Protein AF-A0A5N6NUB0-F1 (afdb_monomer_lite)

Radius of gyration: 28.86 Å; chains: 1; bounding box: 64×30×82 Å

Organism: NCBI:txid192012

pLDDT: mean 76.17, std 16.4, range [34.19, 95.56]

Sequence (113 aa):
MSIACTEIGTVNGELCEKASKTWSGYCGITKHCDSQCKSWEGAVHGACHFHDLKSMCFCYFNCSKAEKLAQDKLKAEELAKEKIEANKGIRIWLVLVALVLWYFTSGLNRFNI

Structure (mmCIF, N/CA/C/O backbone):
data_AF-A0A5N6NUB0-F1
#
_entry.id   AF-A0A5N6NUB0-F1
#
loop_
_atom_site.group_PDB
_atom_site.id
_atom_site.type_symbol
_atom_site.label_atom_id
_atom_site.label_alt_id
_atom_site.label_comp_id
_atom_site.label_asym_id
_atom_site.label_entity_id
_atom_site.label_seq_id
_atom_site.pdbx_PDB_ins_code
_atom_site.Cartn_x
_atom_site.Cartn_y
_atom_site.Cartn_z
_atom_site.occupancy
_atom_site.B_iso_or_equiv
_atom_site.auth_seq_id
_atom_site.auth_comp_id
_atom_site.auth_asym_id
_atom_site.auth_atom_id
_atom_site.pdbx_PDB_model_num
ATOM 1 N N . MET A 1 1 ? -6.205 21.412 2.096 1.00 38.19 1 MET A N 1
ATOM 2 C CA . MET A 1 1 ? -4.734 21.307 2.002 1.00 38.19 1 MET A CA 1
ATOM 3 C C . MET A 1 1 ? -4.430 20.004 1.272 1.00 38.19 1 MET A C 1
ATOM 5 O O . MET A 1 1 ? -4.384 18.965 1.915 1.00 38.19 1 MET A O 1
ATOM 9 N N . SER A 1 2 ? -4.354 20.029 -0.059 1.00 34.19 2 SER A N 1
ATOM 10 C CA . SER A 1 2 ? -4.131 18.822 -0.869 1.00 34.19 2 SER A CA 1
ATOM 11 C C . SER A 1 2 ? -2.665 18.769 -1.278 1.00 34.19 2 SER A C 1
ATOM 13 O O . SER A 1 2 ? -2.152 19.717 -1.870 1.00 34.19 2 SER A O 1
ATOM 15 N N . ILE A 1 3 ? -1.985 17.691 -0.891 1.00 45.03 3 ILE A N 1
ATOM 16 C CA . ILE A 1 3 ? -0.565 17.470 -1.156 1.00 45.03 3 ILE A CA 1
ATOM 17 C C . ILE A 1 3 ? -0.416 16.806 -2.529 1.00 45.03 3 ILE A C 1
ATOM 19 O O . ILE A 1 3 ? -0.822 15.666 -2.720 1.00 45.03 3 ILE A O 1
ATOM 23 N N . ALA A 1 4 ? 0.155 17.591 -3.444 1.00 45.59 4 ALA A N 1
ATOM 24 C CA . ALA A 1 4 ? 1.010 17.257 -4.583 1.00 45.59 4 ALA A CA 1
ATOM 25 C C . ALA A 1 4 ? 0.869 15.866 -5.236 1.00 45.59 4 ALA A C 1
ATOM 27 O O . ALA A 1 4 ? 1.481 14.893 -4.796 1.00 45.59 4 ALA A O 1
ATOM 28 N N . CYS A 1 5 ? 0.221 15.833 -6.402 1.00 47.66 5 CYS A N 1
ATOM 29 C CA . CYS A 1 5 ? 0.726 15.040 -7.520 1.00 47.66 5 CYS A CA 1
ATOM 30 C C . CYS A 1 5 ? 1.617 15.983 -8.331 1.00 47.66 5 CYS A C 1
ATOM 32 O O . CYS A 1 5 ? 1.115 16.920 -8.945 1.00 47.66 5 CYS A O 1
ATOM 34 N N . THR A 1 6 ? 2.938 15.818 -8.257 1.00 48.22 6 THR A N 1
ATOM 35 C CA . THR A 1 6 ? 3.830 16.510 -9.189 1.00 48.22 6 THR A CA 1
ATOM 36 C C . THR A 1 6 ? 3.443 16.081 -10.599 1.00 48.22 6 THR A C 1
ATOM 38 O O . THR A 1 6 ? 3.329 14.895 -10.898 1.00 48.22 6 THR A O 1
ATOM 41 N N . GLU A 1 7 ? 3.155 17.081 -11.415 1.00 55.84 7 GLU A N 1
ATOM 42 C CA . GLU A 1 7 ? 2.615 16.981 -12.757 1.00 55.84 7 GLU A CA 1
ATOM 43 C C . GLU A 1 7 ? 3.633 16.322 -13.698 1.00 55.84 7 GLU A C 1
ATOM 45 O O . GLU A 1 7 ? 4.583 16.971 -14.124 1.00 55.84 7 GLU A O 1
ATOM 50 N N . ILE A 1 8 ? 3.432 15.049 -14.050 1.00 50.16 8 ILE A N 1
ATOM 51 C CA . ILE A 1 8 ? 3.874 14.493 -15.337 1.00 50.16 8 ILE A CA 1
ATOM 52 C C . ILE A 1 8 ? 2.690 13.713 -15.908 1.00 50.16 8 ILE A C 1
ATOM 54 O O . ILE A 1 8 ? 2.443 12.551 -15.596 1.00 50.16 8 ILE A O 1
ATOM 58 N N . GLY A 1 9 ? 1.885 14.419 -16.699 1.00 53.09 9 GLY A N 1
ATOM 59 C CA . GLY A 1 9 ? 0.790 13.833 -17.452 1.00 53.09 9 GLY A CA 1
ATOM 60 C C . GLY A 1 9 ? 1.316 13.145 -18.705 1.00 53.09 9 GLY A C 1
ATOM 61 O O . GLY A 1 9 ? 1.772 13.809 -19.631 1.00 53.09 9 GLY A O 1
ATOM 62 N N . THR A 1 10 ? 1.161 11.826 -18.776 1.00 39.97 10 THR A N 1
ATOM 63 C CA . THR A 1 10 ? 1.187 11.088 -20.044 1.00 39.97 10 THR A CA 1
ATOM 64 C C . THR A 1 10 ? 0.018 10.109 -20.110 1.00 39.97 10 THR A C 1
ATOM 66 O O . THR A 1 10 ? 0.038 9.050 -19.501 1.00 39.97 10 THR A O 1
ATOM 69 N N . VAL A 1 11 ? -1.006 10.555 -20.846 1.00 48.06 11 VAL A N 1
ATOM 70 C CA . VAL A 1 11 ? -1.962 9.840 -21.715 1.00 48.06 11 VAL A CA 1
ATOM 71 C C . VAL A 1 11 ? -2.446 8.445 -21.258 1.00 48.06 11 VAL A C 1
ATOM 73 O O . VAL A 1 11 ? -1.703 7.475 -21.324 1.00 48.06 11 VAL A O 1
ATOM 76 N N . ASN A 1 12 ? -3.756 8.357 -20.968 1.00 44.59 12 ASN A N 1
ATOM 77 C CA . ASN A 1 12 ? -4.595 7.181 -20.637 1.00 44.59 12 ASN A CA 1
ATOM 78 C C . ASN A 1 12 ? -4.743 6.801 -19.154 1.00 44.59 12 ASN A C 1
ATOM 80 O O . ASN A 1 12 ? -4.221 5.786 -18.706 1.00 44.59 12 ASN A O 1
ATOM 84 N N . GLY A 1 13 ? -5.603 7.539 -18.440 1.00 49.97 13 GLY A N 1
ATOM 85 C CA . GLY A 1 13 ? -6.011 7.219 -17.068 1.00 49.97 13 GLY A CA 1
ATOM 86 C C . GLY A 1 13 ? -4.899 7.538 -16.075 1.00 49.97 13 GLY A C 1
ATOM 87 O O . GLY A 1 13 ? -3.746 7.216 -16.315 1.00 49.97 13 GLY A O 1
ATOM 88 N N . GLU A 1 14 ? -5.219 8.230 -14.985 1.00 63.09 14 GLU A N 1
ATOM 89 C CA . GLU A 1 14 ? -4.228 8.748 -14.033 1.00 63.09 14 GLU A CA 1
ATOM 90 C C . GLU A 1 14 ? -3.431 7.605 -13.379 1.00 63.09 14 GLU A C 1
ATOM 92 O O . GLU A 1 14 ? -3.807 7.045 -12.345 1.00 63.09 14 GLU A O 1
ATOM 97 N N . LEU A 1 15 ? -2.335 7.215 -14.024 1.00 67.12 15 LEU A N 1
ATOM 98 C CA . LEU A 1 15 ? -1.328 6.309 -13.507 1.00 67.12 15 LEU A CA 1
ATOM 99 C C . LEU A 1 15 ? -0.281 7.169 -12.803 1.00 67.12 15 LEU A C 1
ATOM 101 O O . LEU A 1 15 ? 0.467 7.909 -13.429 1.00 67.12 15 LEU A O 1
ATOM 105 N N . CYS A 1 16 ? -0.257 7.073 -11.481 1.00 73.12 16 CYS A N 1
ATOM 106 C CA . CYS A 1 16 ? 0.722 7.718 -10.626 1.00 73.12 16 CYS A CA 1
ATOM 107 C C . CYS A 1 16 ? 2.011 6.911 -10.715 1.00 73.12 16 CYS A C 1
ATOM 109 O O . CYS A 1 16 ? 2.043 5.752 -10.287 1.00 73.12 16 CYS A O 1
ATOM 111 N N . GLU A 1 17 ? 3.071 7.508 -11.244 1.00 75.25 17 GLU A N 1
ATOM 112 C CA . GLU A 1 17 ? 4.401 6.918 -11.188 1.00 75.25 17 GLU A CA 1
ATOM 113 C C . GLU A 1 17 ? 5.065 7.203 -9.840 1.00 75.25 17 GLU A C 1
ATOM 115 O O . GLU A 1 17 ? 4.927 8.274 -9.244 1.00 75.25 17 GLU A O 1
ATOM 120 N N . LYS A 1 18 ? 5.789 6.217 -9.326 1.00 77.38 18 LYS A N 1
ATOM 121 C CA . LYS A 1 18 ? 6.531 6.341 -8.079 1.00 77.38 18 LYS A CA 1
ATOM 122 C C . LYS A 1 18 ? 7.790 5.499 -8.174 1.00 77.38 18 LYS A C 1
ATOM 124 O O . LYS A 1 18 ? 7.724 4.317 -8.501 1.00 77.38 18 LYS A O 1
ATOM 129 N N . ALA A 1 19 ? 8.936 6.091 -7.855 1.00 78.19 19 ALA A N 1
ATOM 130 C CA . ALA A 1 19 ? 10.176 5.336 -7.740 1.00 78.19 19 ALA A CA 1
ATOM 131 C C . ALA A 1 19 ? 10.029 4.268 -6.644 1.00 78.19 19 ALA A C 1
ATOM 133 O O . ALA A 1 19 ? 9.602 4.574 -5.521 1.00 78.19 19 ALA A O 1
ATOM 134 N N . SER A 1 20 ? 10.372 3.023 -6.975 1.00 69.81 20 SER A N 1
ATOM 135 C CA . SER A 1 20 ? 10.345 1.928 -6.014 1.00 69.81 20 SER A CA 1
ATOM 136 C C . SER A 1 20 ? 11.361 2.204 -4.914 1.00 69.81 20 SER A C 1
ATOM 138 O O . SER A 1 20 ? 12.537 2.455 -5.179 1.00 69.81 20 SER A O 1
ATOM 140 N N . LYS A 1 21 ? 10.901 2.170 -3.661 1.00 72.88 21 LYS A N 1
ATOM 141 C CA . LYS A 1 21 ? 11.778 2.349 -2.490 1.00 72.88 21 LYS A CA 1
ATOM 142 C C . LYS A 1 21 ? 12.467 1.050 -2.082 1.00 72.88 21 LYS A C 1
ATOM 144 O O . LYS A 1 21 ? 13.446 1.086 -1.344 1.00 72.88 21 LYS A O 1
ATOM 149 N N . THR A 1 22 ? 11.922 -0.083 -2.512 1.00 75.56 22 THR A N 1
ATOM 150 C CA . THR A 1 22 ? 12.423 -1.421 -2.189 1.00 75.56 22 THR A CA 1
ATOM 151 C C . THR A 1 22 ? 13.444 -1.903 -3.214 1.00 75.56 22 THR A C 1
ATOM 153 O O . THR A 1 22 ? 14.315 -2.704 -2.872 1.00 75.56 22 THR A O 1
ATOM 156 N N . TRP A 1 23 ? 13.404 -1.376 -4.442 1.00 71.19 23 TRP A N 1
ATOM 157 C CA . TRP A 1 23 ? 14.379 -1.714 -5.469 1.00 71.19 23 TRP A CA 1
ATOM 158 C C . TRP A 1 23 ? 15.737 -1.056 -5.199 1.00 71.19 23 TRP A C 1
ATOM 160 O O . TRP A 1 23 ? 15.885 0.163 -5.266 1.00 71.19 23 TRP A O 1
ATOM 170 N N . SER A 1 24 ? 16.755 -1.873 -4.935 1.00 66.75 24 SER A N 1
ATOM 171 C CA . SER A 1 24 ? 18.138 -1.425 -4.750 1.00 66.75 24 SER A CA 1
ATOM 172 C C . SER A 1 24 ? 19.060 -2.126 -5.746 1.00 66.75 24 SER A C 1
ATOM 174 O O . SER A 1 24 ? 19.126 -3.352 -5.777 1.00 66.75 24 SER A O 1
ATOM 176 N N . GLY A 1 25 ? 19.790 -1.349 -6.550 1.00 71.50 25 GLY A N 1
ATOM 177 C CA . GLY A 1 25 ? 20.750 -1.857 -7.537 1.00 71.50 25 GLY A CA 1
ATOM 178 C C . GLY A 1 25 ? 20.261 -1.791 -8.986 1.00 71.50 25 GLY A C 1
ATOM 179 O O . GLY A 1 25 ? 19.277 -1.126 -9.302 1.00 71.50 25 GLY A O 1
ATOM 180 N N . TYR A 1 26 ? 20.989 -2.461 -9.884 1.00 75.88 26 TYR A N 1
ATOM 181 C CA . TYR A 1 26 ? 20.761 -2.383 -11.326 1.00 75.88 26 TYR A CA 1
ATOM 182 C C . TYR A 1 26 ? 19.444 -3.065 -11.734 1.00 75.88 26 TYR A C 1
ATOM 184 O O . TYR A 1 26 ? 19.288 -4.283 -11.654 1.00 75.88 26 TYR A O 1
ATOM 192 N N . CYS A 1 27 ? 18.493 -2.271 -12.216 1.00 76.69 27 CYS A N 1
ATOM 193 C CA . CYS A 1 27 ? 17.301 -2.727 -12.918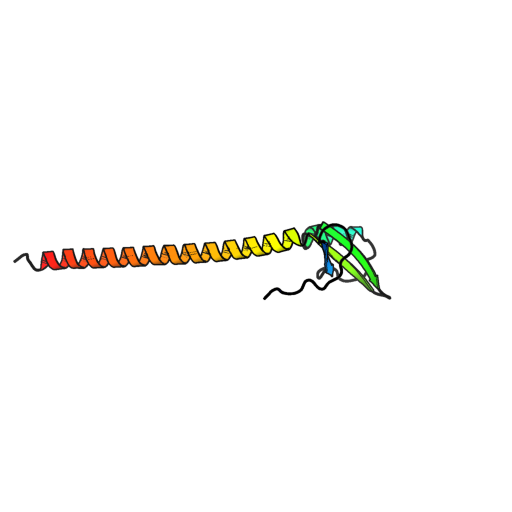 1.00 76.69 27 CYS A CA 1
ATOM 194 C C . CYS A 1 27 ? 17.681 -3.183 -14.337 1.00 76.69 27 CYS A C 1
ATOM 196 O O . CYS A 1 27 ? 17.718 -2.377 -15.256 1.00 76.69 27 CYS A O 1
ATOM 198 N N . GLY A 1 28 ? 18.028 -4.464 -14.505 1.00 68.69 28 GLY A N 1
ATOM 199 C CA . GLY A 1 28 ? 18.343 -5.061 -15.816 1.00 68.69 28 GLY A CA 1
ATOM 200 C C . GLY A 1 28 ? 17.191 -5.849 -16.443 1.00 68.69 28 GLY A C 1
ATOM 201 O O . GLY A 1 28 ? 17.199 -6.122 -17.639 1.00 68.69 28 GLY A O 1
ATOM 202 N N . ILE A 1 29 ? 16.191 -6.224 -15.639 1.00 77.50 29 ILE A N 1
ATOM 203 C CA . ILE A 1 29 ? 15.061 -7.052 -16.069 1.00 77.50 29 ILE A CA 1
ATOM 204 C C . ILE A 1 29 ? 13.763 -6.375 -15.637 1.00 77.50 29 ILE A C 1
ATOM 206 O O . ILE A 1 29 ? 13.354 -6.469 -14.478 1.00 77.50 29 ILE A O 1
ATOM 210 N N . THR A 1 30 ? 13.066 -5.759 -16.592 1.00 79.88 30 THR A N 1
ATOM 211 C CA . THR A 1 30 ? 11.786 -5.072 -16.356 1.00 79.88 30 THR A CA 1
ATOM 212 C C . THR A 1 30 ? 10.742 -5.973 -15.694 1.00 79.88 30 THR A C 1
ATOM 214 O O . THR A 1 30 ? 9.993 -5.519 -14.839 1.00 79.88 30 THR A O 1
ATOM 217 N N . LYS A 1 31 ? 10.737 -7.279 -16.005 1.00 82.38 31 LYS A N 1
ATOM 218 C CA . LYS A 1 31 ? 9.812 -8.249 -15.391 1.00 82.38 31 LYS A CA 1
ATOM 219 C C . LYS A 1 31 ? 10.004 -8.407 -13.878 1.00 82.38 31 LYS A C 1
ATOM 221 O O . LYS A 1 31 ? 9.025 -8.615 -13.169 1.00 82.38 31 LYS A O 1
ATOM 226 N N . HIS A 1 32 ? 11.240 -8.315 -13.380 1.00 84.62 32 HIS A N 1
ATOM 227 C CA . HIS A 1 32 ? 11.503 -8.398 -11.940 1.00 84.62 32 HIS A CA 1
ATOM 228 C C . HIS A 1 32 ? 10.986 -7.152 -11.224 1.00 84.62 32 HIS A C 1
ATOM 230 O O . HIS A 1 32 ? 10.338 -7.273 -10.187 1.00 84.62 32 HIS A O 1
ATOM 236 N N . CYS A 1 33 ? 11.221 -5.977 -11.813 1.00 84.44 33 CYS A N 1
ATOM 237 C CA . CYS A 1 33 ? 10.677 -4.714 -11.325 1.00 84.44 33 CYS A CA 1
ATOM 238 C C . CYS A 1 33 ? 9.139 -4.743 -11.309 1.00 84.44 33 CYS A C 1
ATOM 240 O O . CYS A 1 33 ? 8.538 -4.496 -10.270 1.00 84.44 33 CYS A O 1
ATOM 242 N N . ASP A 1 34 ? 8.494 -5.161 -12.403 1.00 85.88 34 ASP A N 1
ATOM 243 C CA . ASP A 1 34 ? 7.032 -5.284 -12.486 1.00 85.88 34 ASP A CA 1
ATOM 244 C C . ASP A 1 34 ? 6.453 -6.229 -11.422 1.00 85.88 34 ASP A C 1
ATOM 246 O O . ASP A 1 34 ? 5.520 -5.866 -10.702 1.00 85.88 34 ASP A O 1
ATOM 250 N N . SER A 1 35 ? 7.035 -7.422 -11.270 1.00 86.44 35 SER A N 1
ATOM 251 C CA . SER A 1 35 ? 6.578 -8.391 -10.270 1.00 86.44 35 SER A CA 1
ATOM 252 C C . SER A 1 35 ? 6.775 -7.881 -8.843 1.00 86.44 35 SER A C 1
ATOM 254 O O . SER A 1 35 ? 5.922 -8.122 -7.986 1.00 86.44 35 SER A O 1
ATOM 256 N N . GLN A 1 36 ? 7.879 -7.182 -8.570 1.00 85.19 36 GLN A N 1
ATOM 257 C CA . GLN A 1 36 ? 8.145 -6.617 -7.250 1.00 85.19 36 GLN A CA 1
ATOM 258 C C . GLN A 1 36 ? 7.181 -5.464 -6.948 1.00 85.19 36 GLN A C 1
ATOM 260 O O . GLN A 1 36 ? 6.545 -5.473 -5.898 1.00 85.19 36 GLN A O 1
ATOM 265 N N . CYS A 1 37 ? 6.969 -4.549 -7.895 1.00 85.94 37 CYS A N 1
ATOM 266 C CA . CYS A 1 37 ? 5.991 -3.468 -7.779 1.00 85.94 37 CYS A CA 1
ATOM 267 C C . CYS A 1 37 ? 4.572 -4.000 -7.506 1.00 85.94 37 CYS A C 1
ATOM 269 O O . CYS A 1 37 ? 3.889 -3.506 -6.607 1.00 85.94 37 CYS A O 1
ATOM 271 N N . LYS A 1 38 ? 4.136 -5.047 -8.219 1.00 85.50 38 LYS A N 1
ATOM 272 C CA . LYS A 1 38 ? 2.822 -5.685 -8.013 1.00 85.50 38 LYS A CA 1
ATOM 273 C C . LYS A 1 38 ? 2.705 -6.391 -6.663 1.00 85.50 38 LYS A C 1
ATOM 275 O O . LYS A 1 38 ? 1.692 -6.243 -5.988 1.00 85.50 38 LYS A O 1
ATOM 280 N N . SER A 1 39 ? 3.726 -7.151 -6.265 1.00 85.81 39 SER A N 1
ATOM 281 C CA . SER A 1 39 ? 3.662 -7.998 -5.066 1.00 85.81 39 SER A CA 1
ATOM 282 C C . SER A 1 39 ? 3.979 -7.260 -3.764 1.00 85.81 39 SER A C 1
ATOM 284 O O . SER A 1 39 ? 3.460 -7.657 -2.726 1.00 85.81 39 SER A O 1
ATOM 286 N N . TRP A 1 40 ? 4.844 -6.244 -3.790 1.00 83.62 40 TRP A N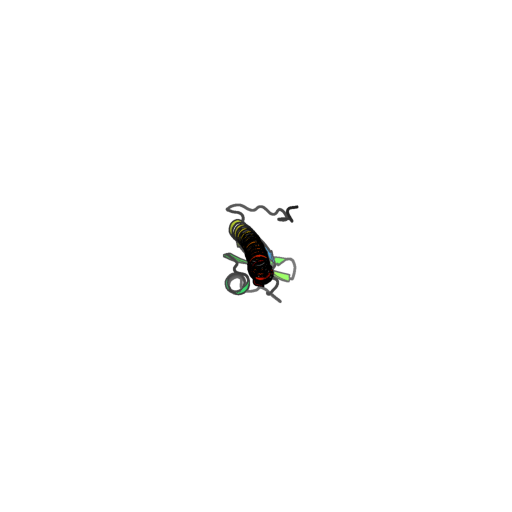 1
ATOM 287 C CA . TRP A 1 40 ? 5.330 -5.564 -2.583 1.00 83.62 40 TRP A CA 1
ATOM 288 C C . TRP A 1 40 ? 4.633 -4.229 -2.373 1.00 83.62 40 TRP A C 1
ATOM 290 O O . TRP A 1 40 ? 4.255 -3.898 -1.253 1.00 83.62 40 TRP A O 1
ATOM 300 N N . GLU A 1 41 ? 4.465 -3.461 -3.449 1.00 79.12 41 GLU A N 1
ATOM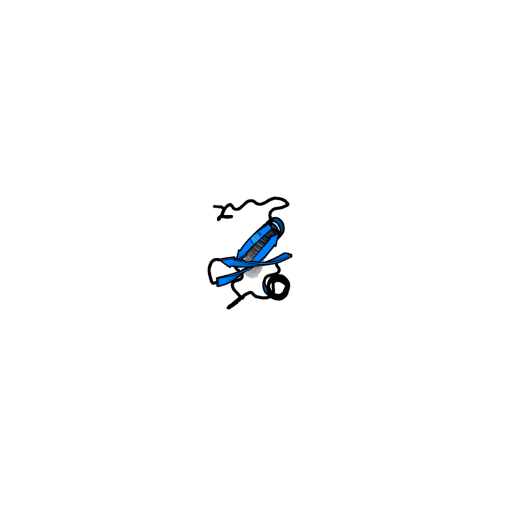 301 C CA . GLU A 1 41 ? 3.881 -2.125 -3.361 1.00 79.12 41 GLU A CA 1
ATOM 302 C C . GLU A 1 41 ? 2.395 -2.104 -3.757 1.00 79.12 41 GLU A C 1
ATOM 304 O O . GLU A 1 41 ? 1.686 -1.163 -3.407 1.00 79.12 41 GLU A O 1
ATOM 309 N N . GLY A 1 42 ? 1.889 -3.147 -4.429 1.00 80.12 42 GLY A N 1
ATOM 310 C CA . GLY A 1 42 ? 0.504 -3.212 -4.912 1.00 80.12 42 GLY A CA 1
ATOM 311 C C . GLY A 1 42 ? 0.259 -2.372 -6.169 1.00 80.12 42 GLY A C 1
ATOM 312 O O . GLY A 1 42 ? -0.862 -1.913 -6.405 1.00 80.12 42 GLY A O 1
ATOM 313 N N . ALA A 1 43 ? 1.310 -2.133 -6.953 1.00 82.12 43 ALA A N 1
ATOM 314 C CA . ALA A 1 43 ? 1.249 -1.385 -8.200 1.00 82.12 43 ALA A CA 1
ATOM 315 C C . ALA A 1 43 ? 0.522 -2.171 -9.298 1.00 82.12 43 ALA A C 1
ATOM 317 O O . ALA A 1 43 ? 0.419 -3.397 -9.253 1.00 82.12 43 ALA A O 1
ATOM 318 N N . VAL A 1 44 ? 0.045 -1.465 -10.318 1.00 83.44 44 VAL A N 1
ATOM 319 C CA . VAL A 1 44 ? -0.545 -2.079 -11.516 1.00 83.44 44 VAL A CA 1
ATOM 320 C C . VAL A 1 44 ? 0.552 -2.539 -12.468 1.00 83.44 44 VAL A C 1
ATOM 322 O O . VAL 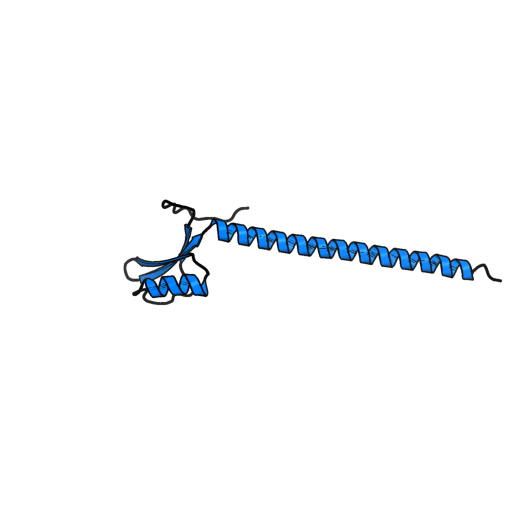A 1 44 ? 0.411 -3.568 -13.127 1.00 83.44 44 VAL A O 1
ATOM 325 N N . HIS A 1 45 ? 1.649 -1.785 -12.525 1.00 83.62 45 HIS A N 1
ATOM 326 C CA . HIS A 1 45 ? 2.764 -2.054 -13.418 1.00 83.62 45 HIS A CA 1
ATOM 327 C C . HIS A 1 45 ? 4.084 -1.559 -12.822 1.00 83.62 45 HIS A C 1
ATOM 329 O O . HIS A 1 45 ? 4.079 -0.700 -11.942 1.00 83.62 45 HIS A O 1
ATOM 335 N N . GLY A 1 46 ? 5.211 -2.075 -13.303 1.00 84.94 46 GLY A N 1
ATOM 336 C CA . GLY A 1 46 ? 6.535 -1.534 -13.007 1.00 84.94 46 GLY A CA 1
ATOM 337 C C . GLY A 1 46 ? 7.440 -1.545 -14.233 1.00 84.94 46 GLY A C 1
ATOM 338 O O . GLY A 1 46 ? 7.414 -2.495 -15.015 1.00 84.94 46 GLY A O 1
ATOM 339 N N . ALA A 1 47 ? 8.246 -0.496 -14.391 1.00 85.06 47 ALA A N 1
ATOM 340 C CA . ALA A 1 47 ? 9.219 -0.370 -15.468 1.00 85.06 47 ALA A CA 1
ATOM 341 C C . ALA A 1 47 ? 10.605 0.029 -14.945 1.00 85.06 47 ALA A C 1
ATOM 343 O O . ALA A 1 47 ? 10.728 0.822 -14.015 1.00 85.06 47 ALA A O 1
ATOM 344 N N . CYS A 1 48 ? 11.657 -0.500 -15.573 1.00 85.00 48 CYS A N 1
ATOM 345 C CA . CYS A 1 48 ? 13.013 -0.001 -15.367 1.00 85.00 48 CYS A CA 1
ATOM 346 C C . CYS A 1 48 ? 13.215 1.254 -16.221 1.00 85.00 48 CYS A C 1
ATOM 348 O O . CYS A 1 48 ? 13.115 1.172 -17.445 1.00 85.00 48 CYS A O 1
ATOM 350 N N . HIS A 1 49 ? 13.553 2.377 -15.593 1.00 83.25 49 HIS A N 1
ATOM 351 C CA . HIS A 1 49 ? 14.039 3.567 -16.292 1.00 83.25 49 HIS A CA 1
ATOM 352 C C . HIS A 1 49 ? 15.549 3.688 -16.116 1.00 83.25 49 HIS A C 1
ATOM 354 O O . HIS A 1 49 ? 16.080 3.497 -15.018 1.00 83.25 49 HIS A O 1
ATOM 360 N N . PHE A 1 50 ? 16.237 3.990 -17.214 1.00 76.88 50 PHE A N 1
ATOM 361 C CA . PHE A 1 50 ? 17.690 4.104 -17.274 1.00 76.88 50 PHE A CA 1
ATOM 362 C C . PHE A 1 50 ? 18.064 5.570 -17.483 1.00 76.88 50 PHE A C 1
ATOM 364 O O . PHE A 1 50 ? 17.819 6.116 -18.555 1.00 76.88 50 PHE A O 1
ATOM 371 N N . HIS A 1 51 ? 18.679 6.192 -16.476 1.00 70.75 51 HIS A N 1
ATOM 372 C CA . HIS A 1 51 ? 19.239 7.538 -16.599 1.00 70.75 51 HIS A CA 1
ATOM 373 C C . HIS A 1 51 ? 20.742 7.494 -16.347 1.00 70.75 51 HIS A C 1
ATOM 375 O O . HIS A 1 51 ? 21.174 7.149 -15.244 1.00 70.75 51 HIS A O 1
ATOM 381 N N . ASP A 1 52 ? 21.493 7.821 -17.401 1.00 57.69 52 ASP A N 1
ATOM 382 C CA . ASP A 1 52 ? 22.936 8.080 -17.536 1.00 57.69 52 ASP A CA 1
ATOM 383 C C . ASP A 1 52 ? 23.942 7.059 -16.979 1.00 57.69 52 ASP A C 1
ATOM 385 O O . ASP A 1 52 ? 24.995 6.920 -17.576 1.00 57.69 52 ASP A O 1
ATOM 389 N N . LEU A 1 53 ? 23.649 6.319 -15.904 1.00 62.31 53 LEU A N 1
ATOM 390 C CA . LEU A 1 53 ? 24.438 5.214 -15.320 1.00 62.31 53 LEU A CA 1
ATOM 391 C C . LEU A 1 53 ? 23.681 4.449 -14.209 1.00 62.31 53 LEU A C 1
ATOM 393 O O . LEU A 1 53 ? 24.211 3.490 -13.644 1.00 62.31 53 LEU A O 1
ATOM 397 N N . LYS A 1 54 ? 22.458 4.865 -13.854 1.00 65.31 54 LYS A N 1
ATOM 398 C CA . LYS A 1 54 ? 21.640 4.237 -12.810 1.00 65.31 54 LYS A CA 1
ATOM 399 C C . LYS A 1 54 ? 20.316 3.798 -13.409 1.00 65.31 54 LYS A C 1
ATOM 401 O O . LYS A 1 54 ? 19.634 4.566 -14.082 1.00 65.31 54 LYS A O 1
ATOM 406 N N . SER A 1 55 ? 19.959 2.552 -13.143 1.00 76.00 55 SER A N 1
ATOM 407 C CA . SER A 1 55 ? 18.665 2.005 -13.507 1.00 76.00 55 SER A CA 1
ATOM 408 C C . SER A 1 55 ? 17.812 1.894 -12.255 1.00 76.00 55 SER A C 1
ATOM 410 O O . SER A 1 55 ? 18.159 1.187 -11.309 1.00 76.00 55 SER A O 1
ATOM 412 N N . MET A 1 56 ? 16.719 2.649 -12.230 1.00 79.12 56 MET A N 1
ATOM 413 C CA . MET A 1 56 ? 15.760 2.628 -11.132 1.00 79.12 56 MET A CA 1
ATOM 414 C C . MET A 1 56 ? 14.466 1.984 -11.603 1.00 79.12 56 MET A C 1
ATOM 416 O O . MET A 1 56 ? 14.026 2.166 -12.737 1.00 79.12 56 MET A O 1
ATOM 420 N N . CYS A 1 57 ? 13.867 1.208 -10.712 1.00 84.75 57 CYS A N 1
ATOM 421 C CA . CYS A 1 57 ? 12.543 0.654 -10.917 1.00 84.75 57 CYS A CA 1
ATOM 422 C C . CYS A 1 57 ? 11.501 1.715 -10.547 1.00 84.75 57 CYS A C 1
ATOM 424 O O . CYS A 1 57 ? 11.527 2.248 -9.437 1.00 84.75 57 CYS A O 1
ATOM 426 N N . PHE A 1 58 ? 10.588 2.017 -11.463 1.00 84.62 58 PHE A N 1
ATOM 427 C CA . PHE A 1 58 ? 9.435 2.879 -11.230 1.00 84.62 58 PHE A CA 1
ATOM 428 C C . PHE A 1 58 ? 8.170 2.034 -11.270 1.00 84.62 58 PHE A C 1
ATOM 430 O O . PHE A 1 58 ? 7.937 1.284 -12.216 1.00 84.62 58 PHE A O 1
ATOM 437 N N . CYS A 1 59 ? 7.354 2.160 -10.235 1.00 85.50 59 CYS A N 1
ATOM 438 C CA . CYS A 1 59 ? 6.073 1.493 -10.106 1.00 85.50 59 CYS A CA 1
ATOM 439 C C . CYS A 1 59 ? 4.945 2.459 -10.491 1.00 85.50 59 CYS A C 1
ATOM 441 O O . CYS A 1 59 ? 4.943 3.615 -10.072 1.00 85.50 59 CYS A O 1
ATOM 443 N N . TYR A 1 60 ? 3.960 1.972 -11.240 1.00 82.06 60 TYR A N 1
ATOM 444 C CA . TYR A 1 60 ? 2.780 2.721 -11.658 1.00 82.06 60 TYR A CA 1
ATOM 445 C C . TYR A 1 60 ? 1.544 2.234 -10.909 1.00 82.06 60 TYR A C 1
ATOM 447 O O . TYR A 1 60 ? 1.200 1.046 -10.927 1.00 82.06 60 TYR A O 1
ATOM 455 N N . PHE A 1 61 ? 0.849 3.164 -10.271 1.00 80.00 61 PHE A N 1
ATOM 456 C CA . PHE A 1 61 ? -0.353 2.920 -9.484 1.00 80.00 61 PHE A CA 1
ATOM 457 C C . PHE A 1 61 ? -1.541 3.612 -10.132 1.00 80.00 61 PHE A C 1
ATOM 459 O O . PHE A 1 61 ? -1.404 4.716 -10.633 1.00 80.00 61 PHE A O 1
ATOM 466 N N . ASN A 1 62 ? -2.735 3.027 -10.054 1.00 77.56 62 ASN A N 1
ATOM 467 C CA . ASN A 1 62 ? -3.946 3.774 -10.399 1.00 77.56 62 ASN A CA 1
ATOM 468 C C . ASN A 1 62 ? -4.185 4.846 -9.325 1.00 77.56 62 ASN A C 1
ATOM 470 O O . ASN A 1 62 ? -4.571 4.494 -8.202 1.00 77.56 62 ASN A O 1
ATOM 474 N N . CYS A 1 63 ? -3.989 6.127 -9.657 1.00 71.06 63 CYS A N 1
ATOM 475 C CA . CYS A 1 63 ? -4.179 7.247 -8.728 1.00 71.06 63 CYS A CA 1
ATOM 476 C C . CYS A 1 63 ? -5.587 7.214 -8.121 1.00 71.06 63 CYS A C 1
ATOM 478 O O . CYS A 1 63 ? -5.745 7.319 -6.907 1.00 71.06 63 CYS A O 1
ATOM 480 N N . SER A 1 64 ? -6.607 6.907 -8.928 1.00 66.19 64 SER A N 1
ATOM 481 C CA . SER A 1 64 ? -8.000 6.842 -8.472 1.00 66.19 64 SER A CA 1
ATOM 482 C C . SER A 1 64 ? -8.258 5.727 -7.444 1.00 66.19 64 SER A C 1
ATOM 484 O O . SER A 1 64 ? -9.190 5.818 -6.648 1.00 66.19 64 SER A O 1
ATOM 486 N N . LYS A 1 65 ? -7.445 4.658 -7.427 1.00 66.00 65 LYS A N 1
ATOM 487 C CA . LYS A 1 65 ? -7.540 3.590 -6.413 1.00 66.00 65 LYS A CA 1
ATOM 488 C C . LYS A 1 65 ? -6.797 3.973 -5.133 1.00 66.00 65 LYS A C 1
ATOM 490 O O . LYS A 1 65 ? -7.261 3.643 -4.045 1.00 66.00 65 LYS A O 1
ATOM 495 N N . ALA A 1 66 ? -5.667 4.666 -5.263 1.00 63.75 66 ALA A N 1
ATOM 496 C CA . ALA A 1 66 ? -4.907 5.174 -4.126 1.00 63.75 66 ALA A CA 1
ATOM 497 C C . ALA A 1 66 ? -5.679 6.274 -3.376 1.00 63.75 66 ALA A C 1
ATOM 499 O O . ALA A 1 66 ? -5.743 6.238 -2.148 1.00 63.75 66 ALA A O 1
ATOM 500 N N . GLU A 1 67 ? -6.328 7.189 -4.102 1.00 68.50 67 GLU A N 1
ATOM 501 C CA . GLU A 1 67 ? -7.167 8.237 -3.516 1.00 68.50 67 GLU A CA 1
ATOM 502 C C . GLU A 1 67 ? -8.390 7.647 -2.805 1.00 68.50 67 GLU A C 1
ATOM 504 O O . GLU A 1 67 ? -8.637 7.972 -1.645 1.00 68.50 67 GLU A O 1
ATOM 509 N N . LYS A 1 68 ? -9.098 6.700 -3.439 1.00 72.88 68 LYS A N 1
ATOM 510 C CA . LYS A 1 68 ? -10.218 5.996 -2.793 1.00 72.88 68 LYS A CA 1
ATOM 511 C C . LYS A 1 68 ? -9.792 5.255 -1.532 1.00 72.88 68 LYS A C 1
ATOM 513 O O . LYS A 1 68 ? -10.459 5.367 -0.516 1.00 72.88 68 LYS A O 1
ATOM 518 N N . LEU A 1 69 ? -8.651 4.565 -1.549 1.00 78.81 69 LEU A N 1
ATOM 519 C CA . LEU A 1 69 ? -8.137 3.897 -0.351 1.00 78.81 69 LEU A CA 1
ATOM 520 C C . LEU A 1 69 ? -7.826 4.896 0.775 1.00 78.81 69 LEU A C 1
ATOM 522 O O . LEU A 1 69 ? -8.047 4.586 1.944 1.00 78.81 69 LEU A O 1
ATOM 526 N N . ALA A 1 70 ? -7.311 6.083 0.445 1.00 77.12 70 ALA A N 1
ATOM 527 C CA . ALA A 1 70 ? -7.085 7.138 1.428 1.00 77.12 70 ALA A CA 1
ATOM 528 C C . ALA A 1 70 ? -8.411 7.681 1.988 1.00 77.12 70 ALA A C 1
ATOM 530 O O . ALA A 1 70 ? -8.542 7.830 3.203 1.00 77.12 70 ALA A O 1
ATOM 531 N N . GLN A 1 71 ? -9.409 7.901 1.129 1.00 80.88 71 GLN A N 1
ATOM 532 C CA . GLN A 1 71 ? -10.755 8.323 1.530 1.00 80.88 71 GLN A CA 1
ATOM 533 C C . GLN A 1 71 ? -11.445 7.276 2.413 1.00 80.88 71 GLN A C 1
ATOM 535 O O . GLN A 1 71 ? -11.997 7.622 3.455 1.00 80.88 71 GLN A O 1
ATOM 540 N N . ASP A 1 72 ? -11.360 5.997 2.053 1.00 88.06 72 ASP A N 1
ATOM 541 C CA . ASP A 1 72 ? -11.953 4.898 2.815 1.00 88.06 72 ASP A CA 1
ATOM 542 C C . ASP A 1 72 ? -11.295 4.750 4.191 1.00 88.06 72 ASP A C 1
ATOM 544 O O . ASP A 1 72 ? -11.985 4.519 5.185 1.00 88.06 72 ASP A O 1
ATOM 548 N N . LYS A 1 73 ? -9.970 4.939 4.278 1.00 89.06 73 LYS A N 1
ATOM 549 C CA . LYS A 1 73 ? -9.251 4.959 5.561 1.00 89.06 73 LYS A CA 1
ATOM 550 C C . LYS A 1 73 ? -9.695 6.123 6.442 1.00 89.06 73 LYS A C 1
ATOM 552 O O . LYS A 1 73 ? -10.014 5.892 7.603 1.00 89.06 73 LYS A O 1
ATOM 557 N N . LEU A 1 74 ? -9.786 7.333 5.889 1.00 89.62 74 LEU A N 1
ATOM 558 C CA . LEU A 1 74 ? -10.255 8.509 6.629 1.00 89.62 74 LEU A CA 1
ATOM 559 C C . LEU A 1 74 ? -11.700 8.332 7.111 1.00 89.62 74 LEU A C 1
ATOM 561 O O . LEU A 1 74 ? -11.998 8.590 8.274 1.00 89.62 74 LEU A O 1
ATOM 565 N N . LYS A 1 75 ? -12.584 7.813 6.253 1.00 93.75 75 LYS A N 1
ATOM 566 C CA . LYS A 1 75 ? -13.981 7.548 6.612 1.00 93.75 75 LYS A CA 1
ATOM 567 C C . LYS A 1 75 ? -14.105 6.456 7.674 1.00 93.75 75 LYS A C 1
ATOM 569 O O . LYS A 1 75 ? -14.953 6.555 8.556 1.00 93.75 75 LYS A O 1
ATOM 574 N N . ALA A 1 76 ? -13.266 5.421 7.620 1.00 93.50 76 ALA A N 1
ATOM 575 C CA . ALA A 1 76 ? -13.221 4.388 8.651 1.00 93.50 76 ALA A CA 1
ATOM 576 C C . ALA A 1 76 ? -12.726 4.941 10.000 1.00 93.50 76 ALA A C 1
ATOM 578 O O . ALA A 1 76 ? -13.277 4.583 11.042 1.00 93.50 76 ALA A O 1
ATOM 579 N N . GLU A 1 77 ? -11.726 5.826 9.992 1.00 94.88 77 GLU A N 1
ATOM 580 C CA . GLU A 1 77 ? -11.227 6.504 11.195 1.00 94.88 77 GLU A CA 1
ATOM 581 C C . GLU A 1 77 ? -12.264 7.468 11.794 1.00 94.88 77 GLU A C 1
ATOM 583 O O . GLU A 1 77 ? -12.446 7.489 13.014 1.00 94.88 77 GLU A O 1
ATOM 588 N N . GLU A 1 78 ? -12.979 8.228 10.962 1.00 95.00 78 GLU A N 1
ATOM 589 C CA . GLU A 1 78 ? -14.074 9.104 11.397 1.00 95.00 78 GLU A CA 1
ATOM 590 C C . GLU A 1 78 ? -15.230 8.290 11.992 1.00 95.00 78 GLU A C 1
ATOM 592 O O . GLU A 1 78 ? -15.643 8.540 13.124 1.00 95.00 78 GLU A O 1
ATOM 597 N N . LEU A 1 79 ? -15.655 7.223 11.308 1.00 94.44 79 LEU A N 1
ATOM 598 C 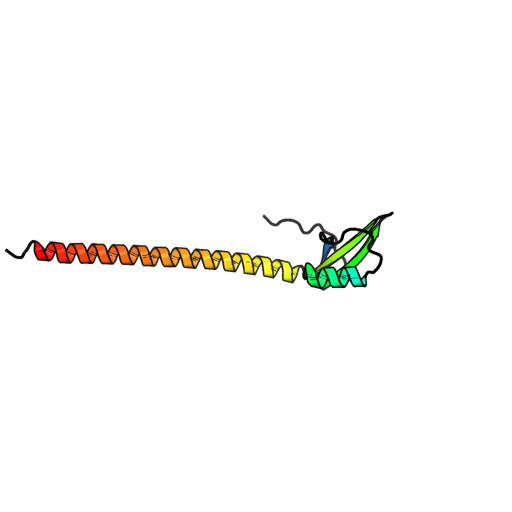CA . LEU A 1 79 ? -16.694 6.314 11.796 1.00 94.44 79 LEU A CA 1
ATOM 599 C C . LEU A 1 79 ? -16.302 5.646 13.127 1.00 94.44 79 LEU A C 1
ATOM 601 O O . LEU A 1 79 ? -17.149 5.410 13.995 1.00 94.44 79 LEU A O 1
ATOM 605 N N . ALA A 1 80 ? -15.018 5.325 13.313 1.00 95.56 80 ALA A N 1
ATOM 606 C CA . ALA A 1 80 ? -14.518 4.800 14.578 1.00 95.56 80 ALA A CA 1
ATOM 607 C C . ALA A 1 80 ? -14.611 5.847 15.702 1.00 95.56 80 ALA A C 1
ATOM 609 O O . ALA A 1 80 ? -15.016 5.504 16.817 1.00 95.56 80 ALA A O 1
ATOM 610 N N . LYS A 1 81 ? -14.299 7.119 15.418 1.00 95.19 81 LYS A N 1
ATOM 611 C CA . LYS A 1 81 ? -14.455 8.224 16.378 1.00 95.19 81 LYS A CA 1
ATOM 612 C C . LYS A 1 81 ? -15.922 8.453 16.740 1.00 95.19 81 LYS A C 1
ATOM 614 O O . LYS A 1 81 ? -16.228 8.531 17.927 1.00 95.19 81 LYS A O 1
ATOM 619 N N . GLU A 1 82 ? -16.831 8.469 15.767 1.00 95.44 82 GLU A N 1
ATOM 620 C CA . GLU A 1 82 ? -18.271 8.621 16.020 1.00 95.44 82 GLU A CA 1
ATOM 621 C C . GLU A 1 82 ? -18.821 7.507 16.920 1.00 95.44 82 GLU A C 1
ATOM 623 O O . GLU A 1 82 ? -19.546 7.782 17.876 1.00 95.44 82 GLU A O 1
ATOM 628 N N . LYS A 1 83 ? -18.425 6.248 16.688 1.00 94.00 83 LYS A N 1
ATOM 629 C CA . LYS A 1 83 ? -18.812 5.127 17.564 1.00 94.00 83 LYS A CA 1
ATOM 630 C C . LYS A 1 83 ? -18.302 5.295 18.993 1.00 94.00 83 LYS A C 1
ATOM 632 O O . LYS A 1 83 ? -19.010 4.947 19.940 1.00 94.00 83 LYS A O 1
ATOM 637 N N . ILE A 1 84 ? -17.083 5.806 19.162 1.00 94.75 84 ILE A N 1
ATOM 638 C CA . ILE A 1 84 ? -16.513 6.074 20.487 1.00 94.75 84 ILE A CA 1
ATOM 639 C C . ILE A 1 84 ? -17.306 7.177 21.193 1.00 94.75 84 ILE A C 1
ATOM 641 O O . ILE A 1 84 ? -17.659 7.006 22.362 1.00 94.75 84 ILE A O 1
ATOM 645 N N . GLU A 1 85 ? -17.622 8.272 20.501 1.00 94.56 85 GLU A N 1
ATOM 646 C CA . GLU A 1 85 ? -18.417 9.370 21.062 1.00 94.56 85 GLU A CA 1
ATOM 647 C C . GLU A 1 85 ? -19.849 8.924 21.402 1.00 94.56 85 GLU A C 1
ATOM 649 O O . GLU A 1 85 ? -20.332 9.192 22.505 1.00 94.56 85 GLU A O 1
ATOM 654 N N . ALA A 1 86 ? -20.493 8.132 20.541 1.00 92.06 86 ALA A N 1
ATOM 655 C CA . ALA A 1 86 ? -21.800 7.539 20.825 1.00 92.06 86 ALA A CA 1
ATOM 656 C C . ALA A 1 86 ? -21.764 6.634 22.072 1.00 92.06 86 ALA A C 1
ATOM 658 O O . ALA A 1 86 ? -22.626 6.734 22.948 1.00 92.06 86 ALA A O 1
ATOM 659 N N . ASN A 1 87 ? -20.734 5.791 22.206 1.00 94.25 87 ASN A N 1
ATOM 660 C CA . ASN A 1 87 ? -20.574 4.929 23.378 1.00 94.25 87 ASN A CA 1
ATOM 661 C C . ASN A 1 87 ? -20.315 5.736 24.666 1.00 94.25 87 ASN A C 1
ATOM 663 O O . ASN A 1 87 ? -20.843 5.396 25.726 1.00 94.25 87 ASN A O 1
ATOM 667 N N . LYS A 1 88 ? -19.550 6.835 24.600 1.00 94.12 88 LYS A N 1
ATOM 668 C CA . LYS A 1 88 ? -19.398 7.759 25.740 1.00 94.12 88 LYS A CA 1
ATOM 669 C C . LYS A 1 88 ? -20.743 8.354 26.152 1.00 94.12 88 LYS A C 1
ATOM 671 O O . LYS A 1 88 ? -21.043 8.352 27.345 1.00 94.12 88 LYS A O 1
ATOM 676 N N . GLY A 1 89 ? -21.554 8.801 25.191 1.00 90.69 89 GLY A N 1
ATOM 677 C CA . GLY A 1 89 ? -22.900 9.319 25.451 1.00 90.69 89 GLY A CA 1
ATOM 678 C C . GLY A 1 89 ? -23.779 8.308 26.192 1.00 90.69 89 GLY A C 1
ATOM 679 O O . GLY A 1 89 ? -24.359 8.634 27.228 1.00 90.69 89 GLY A O 1
ATOM 680 N N . ILE A 1 90 ? -23.792 7.052 25.733 1.00 93.12 90 ILE A N 1
ATOM 681 C CA . ILE A 1 90 ? -24.521 5.954 26.389 1.00 93.12 90 ILE A CA 1
ATOM 682 C C . ILE A 1 90 ? -24.002 5.718 27.814 1.00 93.12 90 ILE A C 1
ATOM 684 O O . ILE A 1 90 ? -24.796 5.616 28.750 1.00 93.12 90 ILE A O 1
ATOM 688 N N . ARG A 1 91 ? -22.677 5.666 28.010 1.00 91.69 91 ARG A N 1
ATOM 689 C CA . ARG A 1 91 ? -22.078 5.473 29.343 1.00 91.69 91 ARG A CA 1
ATOM 690 C C . ARG A 1 91 ? -22.457 6.590 30.312 1.00 91.69 91 ARG A C 1
ATOM 692 O O . ARG A 1 91 ? -22.801 6.295 31.451 1.00 91.69 91 ARG A O 1
ATOM 699 N N . ILE A 1 92 ? -22.408 7.847 29.875 1.00 94.75 92 ILE A N 1
ATOM 700 C CA . ILE A 1 92 ? -22.785 8.999 30.706 1.00 94.75 92 ILE A CA 1
ATOM 701 C C . ILE A 1 92 ? -24.263 8.913 31.093 1.00 94.75 92 ILE A C 1
ATOM 703 O O . ILE A 1 92 ? -24.598 9.075 32.265 1.00 94.75 92 ILE A O 1
ATOM 707 N N . TRP A 1 93 ? -25.138 8.603 30.136 1.00 94.88 93 TRP A N 1
ATOM 708 C CA . TRP A 1 93 ? -26.567 8.454 30.396 1.00 94.88 93 TRP A CA 1
ATOM 709 C C . TRP A 1 93 ? -26.859 7.333 31.402 1.00 94.88 93 TRP A C 1
ATOM 711 O O . TRP A 1 93 ? -27.597 7.555 32.357 1.00 94.88 93 TRP A O 1
ATOM 721 N N . LEU A 1 94 ? -26.215 6.168 31.266 1.00 93.56 94 LEU A N 1
ATOM 722 C CA . LEU A 1 94 ? -26.342 5.068 32.230 1.00 93.56 94 LEU A CA 1
ATOM 723 C C . LEU A 1 94 ? -25.910 5.472 33.646 1.00 93.56 94 LEU A C 1
ATOM 725 O O . LEU A 1 94 ? -26.586 5.122 34.612 1.00 93.56 94 LEU A O 1
ATOM 729 N N . VAL A 1 95 ? -24.815 6.227 33.780 1.00 93.44 95 VAL A N 1
ATOM 730 C CA . VAL A 1 95 ? -24.352 6.741 35.082 1.00 93.44 95 VAL A CA 1
ATOM 731 C C . VAL A 1 95 ? -25.370 7.711 35.681 1.00 93.44 95 VAL A C 1
ATOM 733 O O . VAL A 1 95 ? -25.684 7.609 36.866 1.00 93.44 95 VAL A O 1
ATOM 736 N N . LEU A 1 96 ? -25.918 8.623 34.875 1.00 93.62 96 LEU A N 1
ATOM 737 C CA . LEU A 1 96 ? -26.954 9.554 35.325 1.00 93.62 96 LEU A CA 1
ATOM 738 C C . LEU A 1 96 ? -28.222 8.816 35.766 1.00 93.62 96 LEU A C 1
ATOM 740 O O . LEU A 1 96 ? -28.747 9.106 36.838 1.00 93.62 96 LEU A O 1
ATOM 744 N N . VAL A 1 97 ? -28.681 7.829 34.994 1.00 94.56 97 VAL A N 1
ATOM 745 C CA . VAL A 1 97 ? -29.836 6.993 35.356 1.00 94.56 97 VAL A CA 1
ATOM 746 C C . VAL A 1 97 ? -29.582 6.252 36.672 1.00 94.56 97 VAL A C 1
ATOM 748 O O . VAL A 1 97 ? -30.444 6.264 37.549 1.00 94.56 97 VAL A O 1
ATOM 751 N N . ALA A 1 98 ? -28.396 5.665 36.858 1.00 94.31 98 ALA A N 1
ATOM 752 C CA . ALA A 1 98 ? -28.033 4.982 38.100 1.00 94.31 98 ALA A CA 1
ATOM 753 C C . ALA A 1 98 ? -28.003 5.932 39.311 1.00 94.31 98 ALA A C 1
ATOM 755 O O . ALA A 1 98 ? -28.514 5.578 40.373 1.00 94.31 98 ALA A O 1
ATOM 756 N N . LEU A 1 99 ? -27.458 7.146 39.155 1.00 92.69 99 LEU A N 1
ATOM 757 C CA . LEU A 1 99 ? -27.464 8.172 40.205 1.00 92.69 99 LEU A CA 1
ATOM 758 C C . LEU A 1 99 ? -28.887 8.586 40.577 1.00 92.69 99 LEU A C 1
ATOM 760 O O . LEU A 1 99 ? -29.212 8.646 41.761 1.00 92.69 99 LEU A O 1
ATOM 764 N N . VAL A 1 100 ? -29.746 8.837 39.586 1.00 92.44 100 VAL A N 1
ATOM 765 C CA . VAL A 1 100 ? -31.151 9.192 39.823 1.00 92.44 100 VAL A CA 1
ATOM 766 C C . VAL A 1 100 ? -31.862 8.068 40.578 1.00 92.44 100 VAL A C 1
ATOM 768 O O . VAL A 1 100 ? -32.463 8.328 41.619 1.00 92.44 100 VAL A O 1
ATOM 771 N N . LEU A 1 101 ? -31.737 6.816 40.125 1.00 92.06 101 LEU A N 1
ATOM 772 C CA . LEU A 1 101 ? -32.304 5.655 40.822 1.00 92.06 101 LEU A CA 1
ATOM 773 C C . LEU A 1 101 ? -31.800 5.561 42.269 1.00 92.06 101 LEU A C 1
ATOM 775 O O . LEU A 1 101 ? -32.605 5.368 43.181 1.00 92.06 101 LEU A O 1
ATOM 779 N N . TRP A 1 102 ? -30.500 5.772 42.492 1.00 88.31 102 TRP A N 1
ATOM 780 C CA . TRP A 1 102 ? -29.909 5.768 43.829 1.00 88.31 102 TRP A CA 1
ATOM 781 C C . TRP A 1 102 ? -30.499 6.858 44.734 1.00 88.31 102 TRP A C 1
ATOM 783 O O . TRP A 1 102 ? -30.876 6.565 45.873 1.00 88.31 102 TRP A O 1
ATOM 793 N N . TYR A 1 103 ? -30.663 8.085 44.229 1.00 86.06 103 TYR A N 1
ATOM 794 C CA . TYR A 1 103 ? -31.321 9.180 44.952 1.00 86.06 103 TYR A CA 1
ATOM 795 C C . TYR A 1 103 ? -32.767 8.838 45.326 1.00 86.06 103 TYR A C 1
ATOM 797 O O . TYR A 1 103 ? -33.160 9.061 46.471 1.00 86.06 103 TYR A O 1
ATOM 805 N N . PHE A 1 104 ? -33.546 8.255 44.411 1.00 81.25 104 PHE A N 1
ATOM 806 C CA . PHE A 1 104 ? -34.928 7.852 44.696 1.00 81.25 104 PHE A CA 1
ATOM 807 C C . PHE A 1 104 ? -35.002 6.751 45.762 1.00 81.25 104 PHE A C 1
ATOM 809 O O . PHE A 1 104 ? -35.791 6.866 46.699 1.00 81.25 104 PHE A O 1
ATOM 816 N N . THR A 1 105 ? -34.142 5.730 45.696 1.00 78.69 105 THR A N 1
ATOM 817 C CA . THR A 1 105 ? -34.091 4.677 46.730 1.00 78.69 105 THR A CA 1
ATOM 818 C C . THR A 1 105 ? -33.591 5.192 48.084 1.00 78.69 105 THR A C 1
ATOM 820 O O . THR A 1 105 ? -34.091 4.780 49.128 1.00 78.69 105 THR A O 1
ATOM 823 N N . SER A 1 106 ? -32.648 6.140 48.084 1.00 71.75 106 SER A N 1
ATOM 824 C CA . SER A 1 106 ? -32.115 6.752 49.310 1.00 71.75 106 SER A CA 1
ATOM 825 C C . SER A 1 106 ? -33.109 7.736 49.937 1.00 71.75 106 SER A C 1
ATOM 827 O O . SER A 1 106 ? -33.168 7.861 51.158 1.00 71.75 106 SER A O 1
ATOM 829 N N . GLY A 1 107 ? -33.922 8.407 49.114 1.00 58.66 107 GLY A N 1
ATOM 830 C CA . GLY A 1 107 ? -35.032 9.252 49.552 1.00 58.66 107 GLY A CA 1
ATOM 831 C C . GLY A 1 107 ? -36.196 8.448 50.138 1.00 58.66 107 GLY A C 1
ATOM 832 O O . GLY A 1 107 ? -36.775 8.875 51.134 1.00 58.66 107 GLY A O 1
ATOM 833 N N . LEU A 1 108 ? -36.484 7.256 49.598 1.00 53.28 108 LEU A N 1
ATOM 834 C CA . LEU A 1 108 ? -37.500 6.348 50.148 1.00 53.28 108 LEU A CA 1
ATOM 835 C C . LEU A 1 108 ? -37.110 5.787 51.531 1.00 53.28 108 LEU A C 1
ATOM 837 O O . LEU A 1 108 ? -37.976 5.602 52.378 1.00 53.28 108 LEU A O 1
ATOM 841 N N . ASN A 1 109 ? -35.813 5.597 51.803 1.00 48.44 109 ASN A N 1
ATOM 842 C CA . ASN A 1 109 ? -35.312 5.178 53.122 1.00 48.44 109 ASN A CA 1
ATOM 843 C C . ASN A 1 109 ? -35.267 6.304 54.174 1.00 48.44 109 ASN A C 1
ATOM 845 O O . ASN A 1 109 ? -35.002 6.025 55.339 1.00 48.44 109 ASN A O 1
ATOM 849 N N . ARG A 1 110 ? -35.536 7.569 53.810 1.00 46.38 110 ARG A N 1
ATOM 850 C CA . ARG A 1 110 ? -35.654 8.683 54.775 1.00 46.38 110 ARG A CA 1
ATOM 851 C C . ARG A 1 110 ? -37.100 8.941 5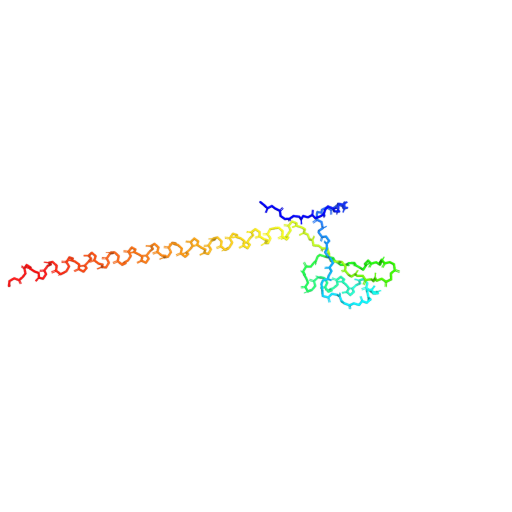5.231 1.00 46.38 110 ARG A C 1
ATOM 853 O O . ARG A 1 110 ? -37.310 9.766 56.113 1.00 46.38 110 ARG A O 1
ATOM 860 N N . PHE A 1 111 ? -38.074 8.231 54.656 1.00 43.34 111 PHE A N 1
ATOM 861 C CA . PHE A 1 111 ? -39.502 8.308 54.998 1.00 43.34 111 PHE A CA 1
ATOM 862 C C . PHE A 1 111 ? -40.065 7.019 55.621 1.00 43.34 111 PHE A C 1
ATOM 864 O O . PHE A 1 111 ? -41.279 6.904 55.767 1.00 43.34 111 PHE A O 1
ATOM 871 N N . ASN A 1 112 ? -39.207 6.072 56.014 1.00 38.44 112 ASN A N 1
ATOM 872 C CA . ASN A 1 112 ? -39.596 4.971 56.892 1.00 38.44 112 ASN A CA 1
ATOM 873 C C . ASN A 1 112 ? -38.993 5.231 58.278 1.00 38.44 112 ASN A C 1
ATOM 875 O O . ASN A 1 112 ? -37.801 5.025 58.507 1.00 38.44 112 ASN A O 1
ATOM 879 N N . ILE A 1 113 ? -39.844 5.823 59.117 1.00 47.16 113 ILE A N 1
ATOM 880 C CA . ILE A 1 113 ? -39.775 5.839 60.582 1.00 47.16 113 ILE A CA 1
ATOM 881 C C . ILE A 1 113 ? -39.710 4.404 61.110 1.00 47.16 113 ILE A C 1
ATOM 883 O O . ILE A 1 113 ? -40.395 3.540 60.519 1.00 47.16 113 ILE A O 1
#

Secondary structure (DSSP, 8-state):
----------SSS-EEEEE-SS--S----HHHHHHHIIIII--SEEEEEEETTEEEEEEEEEHHHHHHHHHHHHHHHHHHHHHHHHHHHHHHHHHHHHHHHHHHHHHHTTS--

InterPro domains:
  IPR003614 Knottins-like [PF00304] (15-63)
  IPR003614 Knottins-like [SM00505] (15-63)
  IPR003614 Knottins-like [cd00107] (25-60)
  IPR036574 Knottin, scorpion toxin-like superfamily [G3DSA:3.30.30.10] (15-63)
  IPR036574 Knottin, scorpion toxin-like superfamily [SSF57095] (14-63)

Foldseek 3Di:
DDDDPDDDDDDDADWRKDWDPPDDFAPPDLVVLQVCLCPPVVAPGWGWDDDPHHTTIIGIHRVVVVVVVVVVVVVVVVVVVVVVVVVVVVVVVVVVVVVVVVVVVVVVVVPDD